Protein AF-A0A6N1MHT7-F1 (afdb_monomer_lite)

pLDDT: mean 70.95, std 18.11, range [33.97, 92.44]

Radius of gyration: 15.84 Å; chains: 1; bounding box: 40×37×51 Å

Foldseek 3Di:
DDDDDPDPVPPVQVVVDPDPPPPLQADDPLCPQLLVLVCVVVVWDWPDQDVVQRKTWTADPPQGIWIQTPRRGIDPSVSVSSVVVVVVCVVPPCVSSVVSNVVVVVVVPD

Organism: Acinetobacter lwoffii (NCBI:txid28090)

Sequence 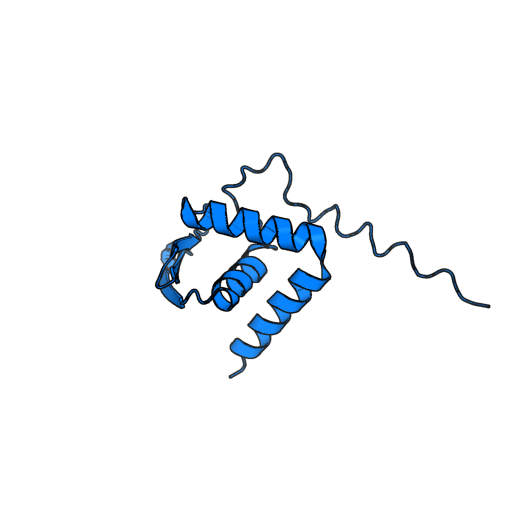(110 aa):
MQDAKIEQKGMTYFNHLPDPTKPVGSIDLTMRKAFFAFLLNDQYRILSVCKKKNMVTLVHPTRGQVTITSSEHLNAEGKKRYQVFFKVYFKQGSAFIKKLNSQIRVIQTS

Secondary structure (DSSP, 8-state):
-----SSSSSGGGGGGSPPTTS-TTB--HHHHHHHHHHHHHTT-EEEEEETTTTEEEEEETTTEEEEE-TTSBB-HHHHHHHHHHHHHHHHHTHHHHHHHHHHHHHHTT-

Structure (mmCIF, N/CA/C/O backbone):
data_AF-A0A6N1MHT7-F1
#
_entry.id   AF-A0A6N1MHT7-F1
#
loop_
_atom_site.group_PDB
_atom_site.id
_atom_site.type_symbol
_atom_site.label_atom_id
_atom_site.label_alt_id
_atom_site.label_comp_id
_atom_site.label_asym_id
_atom_site.label_entity_id
_atom_site.label_seq_id
_atom_site.pdbx_PDB_ins_code
_atom_site.Cartn_x
_atom_site.Cartn_y
_atom_site.Cartn_z
_atom_site.occupancy
_atom_site.B_iso_or_equiv
_atom_site.auth_seq_id
_atom_site.auth_comp_id
_atom_site.auth_asym_id
_atom_site.auth_atom_id
_atom_site.pdbx_PDB_model_num
ATOM 1 N N . MET A 1 1 ? -20.300 15.197 38.442 1.00 36.50 1 MET A N 1
ATOM 2 C CA . MET A 1 1 ? -20.693 15.107 37.020 1.00 36.50 1 MET A CA 1
ATOM 3 C C . MET A 1 1 ? -19.417 15.191 36.196 1.00 36.50 1 MET A C 1
ATOM 5 O O . MET A 1 1 ? -18.772 16.229 36.198 1.00 36.50 1 MET A O 1
ATOM 9 N N . GLN A 1 2 ? -18.966 14.054 35.664 1.00 41.59 2 GLN A N 1
ATOM 10 C CA . GLN A 1 2 ? -17.720 13.905 34.907 1.00 41.59 2 GLN A CA 1
ATOM 11 C C . GLN A 1 2 ? -18.066 13.870 33.420 1.00 41.59 2 GLN A C 1
ATOM 13 O O . GLN A 1 2 ? -18.477 12.824 32.945 1.00 41.59 2 GLN A O 1
ATOM 18 N N . ASP A 1 3 ? -17.886 14.967 32.692 1.00 37.75 3 ASP A N 1
ATOM 19 C CA . ASP A 1 3 ? -17.902 14.921 31.225 1.00 37.75 3 ASP A CA 1
ATOM 20 C C . ASP A 1 3 ? -17.069 16.076 30.659 1.00 37.75 3 ASP A C 1
ATOM 22 O O . ASP A 1 3 ? -17.557 17.123 30.253 1.00 37.75 3 ASP A O 1
ATOM 26 N N . ALA A 1 4 ? -15.751 15.910 30.739 1.00 38.19 4 ALA A N 1
ATOM 27 C CA . ALA A 1 4 ? -14.773 16.764 30.069 1.00 38.19 4 ALA A CA 1
ATOM 28 C C . ALA A 1 4 ? -13.534 15.917 29.752 1.00 38.19 4 ALA A C 1
ATOM 30 O O . ALA A 1 4 ? -12.442 16.122 30.280 1.00 38.19 4 ALA A O 1
ATOM 31 N N . LYS A 1 5 ? -13.723 14.856 28.960 1.00 38.56 5 LYS A N 1
ATOM 32 C CA . LYS A 1 5 ? -12.623 13.980 28.524 1.00 38.56 5 LYS A CA 1
ATOM 33 C C . LYS A 1 5 ? -12.740 13.579 27.059 1.00 38.56 5 LYS A C 1
ATOM 35 O O . LYS A 1 5 ? -12.367 12.479 26.664 1.00 38.56 5 LYS A O 1
ATOM 40 N N . ILE A 1 6 ? -13.228 14.492 26.236 1.00 43.16 6 ILE A N 1
ATOM 41 C CA . ILE A 1 6 ? -13.232 14.361 24.786 1.00 43.16 6 ILE A CA 1
ATOM 42 C C . ILE A 1 6 ? -12.725 15.707 24.294 1.00 43.16 6 ILE A C 1
ATOM 44 O O . ILE A 1 6 ? -13.520 16.617 24.243 1.00 43.16 6 ILE A O 1
ATOM 48 N N . GLU A 1 7 ? -11.413 15.869 24.085 1.00 37.69 7 GLU A N 1
ATOM 49 C CA . GLU A 1 7 ? -10.861 16.852 23.119 1.00 37.69 7 GLU A CA 1
ATOM 50 C C . GLU A 1 7 ? -9.323 16.926 23.071 1.00 37.69 7 GLU A C 1
ATOM 52 O O . GLU A 1 7 ? -8.772 17.527 22.159 1.00 37.69 7 GLU A O 1
ATOM 57 N N . GLN A 1 8 ? -8.575 16.223 23.931 1.00 38.97 8 GLN A N 1
ATOM 58 C CA . GLN A 1 8 ? -7.100 16.186 23.800 1.00 38.97 8 GLN A CA 1
ATOM 59 C C . GLN A 1 8 ? -6.540 15.024 22.957 1.00 38.97 8 GLN A C 1
ATOM 61 O O . GLN A 1 8 ? -5.348 14.987 22.659 1.00 38.97 8 GLN A O 1
ATOM 66 N N . LYS A 1 9 ? -7.373 14.075 22.511 1.00 42.41 9 LYS A N 1
ATOM 67 C CA . LYS A 1 9 ? -6.920 12.937 21.678 1.00 42.41 9 LYS A CA 1
ATOM 68 C C . LYS A 1 9 ? -6.832 13.243 20.175 1.00 42.41 9 LYS A C 1
ATOM 70 O O . LYS A 1 9 ? -6.406 12.372 19.421 1.00 42.41 9 LYS A O 1
ATOM 75 N N . GLY A 1 10 ? -7.226 14.443 19.739 1.00 37.16 10 GLY A N 1
ATOM 76 C CA . GLY A 1 10 ? -7.165 14.869 18.333 1.00 37.16 10 GLY A CA 1
ATOM 77 C C . GLY A 1 10 ? -5.820 15.472 17.910 1.00 37.16 10 GLY A C 1
ATOM 78 O O . GLY A 1 10 ? -5.436 15.353 16.751 1.00 37.16 10 GLY A O 1
ATOM 79 N N . MET A 1 11 ? -5.065 16.059 18.846 1.00 33.97 11 MET A N 1
ATOM 80 C CA . MET A 1 11 ? -3.823 16.791 18.542 1.00 33.97 11 MET A CA 1
ATOM 81 C C . MET A 1 11 ? -2.555 15.927 18.530 1.00 33.97 11 MET A C 1
ATOM 83 O O . MET A 1 11 ? -1.510 16.368 18.068 1.00 33.97 11 MET A O 1
ATOM 87 N N . THR A 1 12 ? -2.628 14.663 18.948 1.00 39.59 12 THR A N 1
ATOM 88 C CA . THR A 1 12 ? -1.490 13.722 18.901 1.00 39.59 12 THR A CA 1
ATOM 89 C C . THR A 1 12 ? -1.342 12.999 17.557 1.00 39.59 12 THR A C 1
ATOM 91 O O . THR A 1 12 ? -0.585 12.038 17.453 1.00 39.59 12 THR A O 1
ATOM 94 N N . TYR A 1 13 ? -2.043 13.450 16.511 1.00 42.47 13 TYR A N 1
ATOM 95 C CA . TYR A 1 13 ? -1.863 12.946 15.142 1.00 42.47 13 TYR A CA 1
ATOM 96 C C . TYR A 1 13 ? -1.232 13.968 14.193 1.00 42.47 13 TYR A C 1
ATOM 98 O O . TYR A 1 13 ? -0.786 13.579 13.116 1.00 42.47 13 TYR A O 1
ATOM 106 N N . PHE A 1 14 ? -1.110 15.237 14.606 1.00 37.19 14 PHE A N 1
ATOM 107 C CA . PHE A 1 14 ? -0.386 16.257 13.841 1.00 37.19 14 PHE A CA 1
ATOM 108 C C . PHE A 1 14 ? 1.130 16.006 13.801 1.00 37.19 14 PHE A C 1
ATOM 110 O O . PHE A 1 14 ? 1.763 16.303 12.796 1.00 37.19 14 PHE A O 1
ATOM 117 N N . ASN A 1 15 ? 1.691 15.335 14.814 1.00 42.34 15 ASN A N 1
ATOM 118 C CA . ASN A 1 15 ? 3.100 14.908 14.825 1.00 42.34 15 ASN A CA 1
ATOM 119 C C . ASN A 1 15 ? 3.386 13.670 13.947 1.00 42.34 15 ASN A C 1
ATOM 121 O O . ASN A 1 15 ? 4.537 13.271 13.804 1.00 42.34 15 ASN A O 1
ATOM 125 N N . HIS A 1 16 ? 2.349 13.049 13.373 1.00 47.25 16 HIS A N 1
ATOM 126 C CA . HIS A 1 16 ? 2.460 11.926 12.434 1.00 47.25 16 HIS A CA 1
ATOM 127 C C . HIS A 1 16 ? 1.839 12.253 11.068 1.00 47.25 16 HIS A C 1
ATOM 129 O O . HIS A 1 16 ? 1.529 11.343 10.292 1.00 47.25 16 HIS A O 1
ATOM 135 N N . LEU A 1 17 ? 1.634 13.540 10.759 1.00 47.84 17 LEU A N 1
ATOM 136 C CA . LEU A 1 17 ? 1.494 13.929 9.363 1.00 47.84 17 LEU A CA 1
ATOM 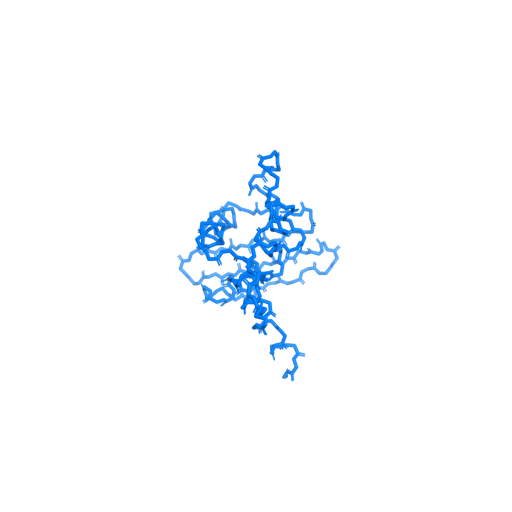137 C C . LEU A 1 17 ? 2.824 13.627 8.654 1.00 47.84 17 LEU A C 1
ATOM 139 O O . LEU A 1 17 ? 3.882 13.865 9.240 1.00 47.84 17 LEU A O 1
ATOM 143 N N . PRO A 1 18 ? 2.807 13.109 7.411 1.00 49.38 18 PRO A N 1
ATOM 144 C CA . PRO A 1 18 ? 3.999 13.184 6.583 1.00 49.38 18 PRO A CA 1
ATOM 145 C C . PRO A 1 18 ? 4.406 14.649 6.546 1.00 49.38 18 PRO A C 1
ATOM 147 O O . PRO A 1 18 ? 3.591 15.514 6.218 1.00 49.38 18 PRO A O 1
ATOM 150 N N . ASP A 1 19 ? 5.638 14.919 6.945 1.00 50.06 19 ASP A N 1
ATOM 151 C CA . ASP A 1 19 ? 6.172 16.259 6.852 1.00 50.06 19 ASP A CA 1
ATOM 152 C C . ASP A 1 19 ? 5.962 16.750 5.403 1.00 50.06 19 ASP A C 1
ATOM 154 O O . ASP A 1 19 ? 6.368 16.049 4.471 1.00 50.06 19 ASP A O 1
ATOM 158 N N . PRO A 1 20 ? 5.279 17.885 5.171 1.00 47.94 20 PRO A N 1
ATOM 159 C CA . PRO A 1 20 ? 5.025 18.382 3.821 1.00 47.94 20 PRO A CA 1
ATOM 160 C C . PRO A 1 20 ? 6.323 18.731 3.073 1.00 47.94 20 PRO A C 1
ATOM 162 O O . PRO A 1 20 ? 6.295 18.897 1.855 1.00 47.94 20 PRO A O 1
ATOM 165 N N . THR A 1 21 ? 7.459 18.809 3.777 1.00 51.28 21 THR A N 1
ATOM 166 C CA . THR A 1 21 ? 8.801 18.957 3.199 1.00 51.28 21 THR A CA 1
ATOM 167 C C . THR A 1 21 ? 9.414 17.624 2.762 1.00 51.28 21 THR A C 1
ATOM 169 O O . THR A 1 21 ? 10.329 17.620 1.934 1.00 51.28 21 THR A O 1
ATOM 172 N N . LYS A 1 22 ? 8.910 16.474 3.244 1.00 53.16 22 LYS A N 1
ATOM 173 C CA . LYS A 1 22 ? 9.346 15.166 2.743 1.00 53.16 22 LYS A CA 1
ATOM 174 C C . LYS A 1 22 ? 8.795 14.978 1.327 1.00 53.16 22 LYS A C 1
ATOM 176 O O . LYS A 1 22 ? 7.583 15.076 1.112 1.00 53.16 22 LYS A O 1
ATOM 181 N N . PRO A 1 23 ? 9.650 14.666 0.338 1.00 52.44 23 PRO A N 1
ATOM 182 C CA . PRO A 1 23 ? 9.187 14.441 -1.019 1.00 52.44 23 PRO A CA 1
ATOM 183 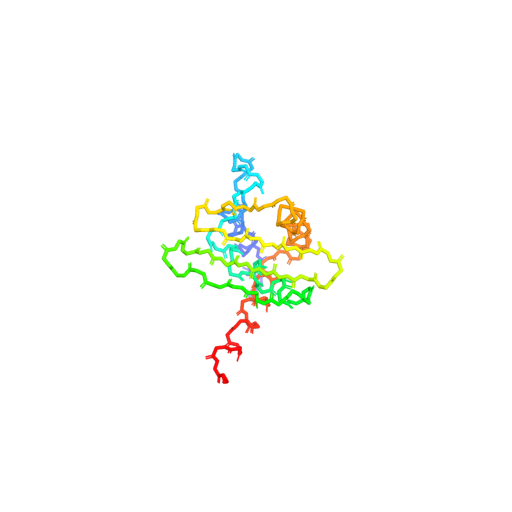C C . PRO A 1 23 ? 8.162 13.306 -1.008 1.00 52.44 23 PRO A C 1
ATOM 185 O O . PRO A 1 23 ? 8.409 12.252 -0.431 1.00 52.44 23 PRO A O 1
ATOM 188 N N . VAL A 1 24 ? 7.038 13.480 -1.711 1.00 54.81 24 VAL A N 1
ATOM 189 C CA . VAL A 1 24 ? 5.935 12.497 -1.869 1.00 54.81 24 VAL A CA 1
ATOM 190 C C . VAL A 1 24 ? 6.415 11.099 -2.329 1.00 54.81 24 VAL A C 1
ATOM 192 O O . VAL A 1 24 ? 5.663 10.127 -2.321 1.00 54.81 24 VAL A O 1
ATOM 195 N N . GLY A 1 25 ? 7.681 10.980 -2.738 1.00 54.91 25 GLY A N 1
ATOM 196 C CA . GLY A 1 25 ? 8.359 9.728 -3.043 1.00 54.91 25 GLY A CA 1
ATOM 197 C C . GLY A 1 25 ? 8.912 8.940 -1.854 1.00 54.91 25 GLY A C 1
ATOM 198 O O . GLY A 1 25 ? 9.332 7.816 -2.111 1.00 54.91 25 GLY A O 1
ATOM 199 N N . SER A 1 26 ? 8.916 9.485 -0.634 1.00 63.84 26 SER A N 1
ATOM 200 C CA . SER A 1 26 ? 9.445 8.845 0.577 1.00 63.84 26 SER A CA 1
ATOM 201 C C . SER A 1 26 ? 8.315 8.484 1.551 1.00 63.84 26 SER A C 1
ATOM 203 O O . SER A 1 26 ? 7.589 9.356 2.030 1.00 63.84 26 SER A O 1
ATOM 205 N N . ILE A 1 27 ? 8.130 7.189 1.825 1.00 69.56 27 ILE A N 1
ATOM 206 C CA . ILE A 1 27 ? 7.149 6.696 2.804 1.00 69.56 27 ILE A CA 1
ATOM 207 C C . ILE A 1 27 ? 7.723 6.704 4.212 1.00 69.56 27 ILE A C 1
ATOM 209 O O . ILE A 1 27 ? 8.668 5.968 4.471 1.00 69.56 27 ILE A O 1
ATOM 213 N N . ASP A 1 28 ? 7.052 7.394 5.134 1.00 71.25 28 ASP A N 1
ATOM 214 C CA . ASP A 1 28 ? 7.410 7.353 6.549 1.00 71.25 28 ASP A CA 1
ATOM 215 C C . ASP A 1 28 ? 7.356 5.922 7.107 1.00 71.25 28 ASP A C 1
ATOM 217 O O . ASP A 1 28 ? 6.400 5.176 6.862 1.00 71.25 28 ASP A O 1
ATOM 221 N N . LEU A 1 29 ? 8.358 5.538 7.900 1.00 68.75 29 LEU A N 1
ATOM 222 C CA . LEU A 1 29 ? 8.484 4.195 8.475 1.00 68.75 29 LEU A CA 1
ATOM 223 C C . LEU A 1 29 ? 7.210 3.734 9.211 1.00 68.75 29 LEU A C 1
ATOM 225 O O . LEU A 1 29 ? 6.826 2.562 9.127 1.00 68.75 29 LEU A O 1
ATOM 229 N N . THR A 1 30 ? 6.526 4.663 9.885 1.00 69.25 30 THR A N 1
ATOM 230 C CA . THR A 1 30 ? 5.283 4.408 10.632 1.00 69.25 30 THR A CA 1
ATOM 231 C C . THR A 1 30 ? 4.124 4.075 9.692 1.00 69.25 30 THR A C 1
ATOM 233 O O . THR A 1 30 ? 3.311 3.188 9.970 1.00 69.25 30 THR A O 1
ATOM 236 N N . MET A 1 31 ? 4.080 4.749 8.541 1.00 75.94 31 MET A N 1
ATOM 237 C CA . MET A 1 31 ? 3.061 4.568 7.509 1.00 75.94 31 MET A CA 1
ATOM 238 C C . MET A 1 31 ? 3.376 3.393 6.588 1.00 75.94 31 MET A C 1
ATOM 240 O O . MET A 1 31 ? 2.456 2.827 6.011 1.00 75.94 31 MET A O 1
ATOM 244 N N . ARG A 1 32 ? 4.641 2.964 6.482 1.00 78.62 32 ARG A N 1
ATOM 245 C CA . ARG A 1 32 ? 5.068 1.871 5.594 1.00 78.62 32 ARG A CA 1
ATOM 246 C C . ARG A 1 32 ? 4.292 0.579 5.834 1.00 78.62 32 ARG A C 1
ATOM 248 O O . ARG A 1 32 ? 3.872 -0.059 4.873 1.00 78.62 32 ARG A O 1
ATOM 255 N N . LYS A 1 33 ? 4.060 0.210 7.100 1.00 79.81 33 LYS A N 1
ATOM 256 C CA . LYS A 1 33 ? 3.263 -0.980 7.451 1.00 79.81 33 LYS A CA 1
ATOM 257 C C . LYS A 1 33 ? 1.806 -0.825 7.015 1.00 79.81 33 LYS A C 1
ATOM 259 O O . LYS A 1 33 ? 1.281 -1.694 6.329 1.00 79.81 33 LYS A O 1
ATOM 264 N N . ALA A 1 34 ? 1.175 0.298 7.345 1.00 82.31 34 ALA A N 1
ATOM 265 C CA . ALA A 1 34 ? -0.214 0.550 6.972 1.00 82.31 34 ALA A CA 1
ATOM 266 C C . ALA A 1 34 ? -0.395 0.658 5.451 1.00 82.31 34 ALA A C 1
ATOM 268 O O . ALA A 1 34 ? -1.337 0.102 4.898 1.00 82.31 34 ALA A O 1
ATOM 269 N N . PHE A 1 35 ? 0.540 1.302 4.758 1.00 85.19 35 PHE A N 1
ATOM 270 C CA . PHE A 1 35 ? 0.551 1.389 3.305 1.00 85.19 35 PHE A CA 1
ATOM 271 C C . PHE A 1 35 ? 0.722 0.013 2.656 1.00 85.19 35 PHE A C 1
ATOM 273 O O . PHE A 1 35 ? 0.034 -0.305 1.691 1.00 85.19 35 PHE A O 1
ATOM 280 N N . PHE A 1 36 ? 1.576 -0.844 3.215 1.00 85.12 36 PHE A N 1
ATOM 281 C CA . PHE A 1 36 ? 1.701 -2.224 2.759 1.00 85.12 36 PHE A CA 1
ATOM 282 C C . PHE A 1 36 ? 0.381 -2.999 2.910 1.00 85.12 36 PHE A C 1
ATOM 284 O O . PHE A 1 36 ? -0.070 -3.608 1.944 1.00 85.12 36 PHE A O 1
ATOM 291 N N . ALA A 1 37 ? -0.293 -2.904 4.065 1.00 84.69 37 ALA A N 1
ATOM 292 C CA . ALA A 1 37 ? -1.634 -3.478 4.246 1.00 84.69 37 ALA A CA 1
ATOM 293 C C . ALA A 1 37 ? -2.646 -2.920 3.241 1.00 84.69 37 ALA A C 1
ATOM 295 O O . ALA A 1 37 ? -3.472 -3.654 2.710 1.00 84.69 37 ALA A O 1
ATOM 296 N N . PHE A 1 38 ? -2.583 -1.614 2.980 1.00 88.44 38 PHE A N 1
ATOM 297 C CA . PHE A 1 38 ? -3.474 -0.953 2.040 1.00 88.44 38 PHE A CA 1
ATOM 298 C C . PHE A 1 38 ? -3.322 -1.519 0.627 1.00 88.44 38 PHE A C 1
ATOM 300 O O . PHE A 1 38 ? -4.326 -1.778 -0.027 1.00 88.44 38 PHE A O 1
ATOM 307 N N . LEU A 1 39 ? -2.090 -1.770 0.177 1.00 89.12 39 LEU A N 1
ATOM 308 C CA . LEU A 1 39 ? -1.844 -2.406 -1.117 1.00 89.12 39 LEU A CA 1
ATOM 309 C C . LEU A 1 39 ? -2.384 -3.838 -1.152 1.00 89.12 39 LEU A C 1
ATOM 311 O O . LEU A 1 39 ? -3.045 -4.204 -2.120 1.00 89.12 39 LEU A O 1
ATOM 315 N N . LEU A 1 40 ? -2.150 -4.631 -0.102 1.00 86.88 40 LEU A N 1
ATOM 316 C CA . LEU A 1 40 ? -2.694 -5.992 -0.018 1.00 86.88 40 LEU A CA 1
ATOM 317 C C . LEU A 1 40 ? -4.230 -5.996 -0.096 1.00 86.88 40 LEU A C 1
ATOM 319 O O . LEU A 1 40 ? -4.812 -6.822 -0.796 1.00 86.88 40 LEU A O 1
ATOM 323 N N . ASN A 1 41 ? -4.879 -5.029 0.557 1.00 86.38 41 ASN A N 1
ATOM 324 C CA . ASN A 1 41 ? -6.327 -4.843 0.490 1.00 86.38 41 ASN A CA 1
ATOM 325 C C . ASN A 1 41 ? -6.807 -4.356 -0.887 1.00 86.38 41 ASN A C 1
ATOM 327 O O . ASN A 1 41 ? -7.892 -4.736 -1.315 1.00 86.38 41 ASN A O 1
ATOM 331 N N . ASP A 1 42 ? -6.004 -3.563 -1.603 1.00 85.88 42 ASP A N 1
ATOM 332 C CA . ASP A 1 42 ? -6.246 -3.147 -2.998 1.00 85.88 42 ASP A CA 1
ATOM 333 C C . ASP A 1 42 ? -5.844 -4.252 -3.997 1.00 85.88 42 ASP A C 1
ATOM 335 O O . ASP A 1 42 ? -5.515 -3.952 -5.137 1.00 85.88 42 ASP A O 1
ATOM 339 N N . GLN A 1 43 ? -5.844 -5.525 -3.572 1.00 87.44 43 GLN A N 1
ATOM 340 C CA . GLN A 1 43 ? -5.567 -6.729 -4.372 1.00 87.44 43 GLN A CA 1
ATOM 341 C C . GLN A 1 43 ? -4.142 -6.849 -4.933 1.00 87.44 43 GLN A C 1
ATOM 343 O O . GLN A 1 43 ? -3.884 -7.667 -5.823 1.00 87.44 43 GLN A O 1
ATOM 348 N N . TYR A 1 44 ? -3.184 -6.080 -4.413 1.00 89.88 44 TYR A N 1
ATOM 349 C CA . TYR A 1 44 ? -1.785 -6.312 -4.746 1.00 89.88 44 TYR A CA 1
ATOM 350 C C . TYR A 1 44 ? -1.293 -7.604 -4.092 1.00 89.88 44 TYR A C 1
ATOM 352 O O . TYR A 1 44 ? -1.548 -7.877 -2.920 1.00 89.88 44 TYR A O 1
ATOM 360 N N . ARG A 1 45 ? -0.519 -8.387 -4.841 1.00 88.38 45 ARG A N 1
ATOM 361 C CA . ARG A 1 45 ? 0.156 -9.592 -4.353 1.00 88.38 45 ARG A CA 1
ATOM 362 C C . ARG A 1 45 ? 1.651 -9.359 -4.253 1.00 88.38 45 ARG A C 1
ATOM 364 O O . ARG A 1 45 ? 2.227 -8.637 -5.063 1.00 88.38 45 ARG A O 1
ATOM 371 N N . ILE A 1 46 ? 2.287 -9.980 -3.266 1.00 89.69 46 ILE A N 1
ATOM 372 C CA . ILE A 1 46 ? 3.743 -9.933 -3.116 1.00 89.69 46 ILE A CA 1
ATOM 373 C C . ILE A 1 46 ? 4.357 -10.721 -4.274 1.00 89.69 46 ILE A C 1
ATOM 375 O O . ILE A 1 46 ? 4.133 -11.921 -4.390 1.00 89.69 46 ILE A O 1
ATOM 379 N N . LEU A 1 47 ? 5.120 -10.038 -5.124 1.00 89.12 47 LEU A N 1
ATOM 380 C CA . LEU A 1 47 ? 5.853 -10.661 -6.224 1.00 89.12 47 LEU A CA 1
ATOM 381 C C . LEU A 1 47 ? 7.249 -11.090 -5.768 1.00 89.12 47 LEU A C 1
ATOM 383 O O . LEU A 1 47 ? 7.709 -12.177 -6.097 1.00 89.12 47 LEU A O 1
ATOM 387 N N . SER A 1 48 ? 7.941 -10.226 -5.018 1.00 86.88 48 SER A N 1
ATOM 388 C CA . SER A 1 48 ? 9.297 -10.505 -4.545 1.00 86.88 48 SER A CA 1
ATOM 389 C C . SER A 1 48 ? 9.635 -9.729 -3.276 1.00 86.88 48 SER A C 1
ATOM 391 O O . SER A 1 48 ? 9.211 -8.586 -3.089 1.00 86.88 48 SER A O 1
ATOM 393 N N . VAL A 1 49 ? 10.438 -10.350 -2.409 1.00 85.62 49 VAL A N 1
ATOM 394 C CA . VAL A 1 49 ? 10.968 -9.750 -1.180 1.00 85.62 49 VAL A CA 1
ATOM 395 C C . VAL A 1 49 ? 12.484 -9.909 -1.177 1.00 85.62 49 VAL A C 1
ATOM 397 O O . VAL A 1 49 ? 13.013 -11.001 -0.987 1.00 85.62 49 VAL A O 1
ATOM 400 N N . CYS A 1 50 ? 13.206 -8.806 -1.355 1.00 81.62 50 CYS A N 1
ATOM 401 C CA . CYS A 1 50 ? 14.660 -8.781 -1.283 1.00 81.62 50 CYS A CA 1
ATOM 402 C C . CYS A 1 50 ? 15.102 -8.290 0.099 1.00 81.62 50 CYS A C 1
ATOM 404 O O . CYS A 1 50 ? 15.193 -7.086 0.342 1.00 81.62 50 CYS A O 1
ATOM 406 N N . LYS A 1 51 ? 15.420 -9.227 1.003 1.00 77.00 51 LYS A N 1
ATOM 407 C CA . LYS A 1 51 ? 15.871 -8.908 2.371 1.00 77.00 51 LYS A CA 1
ATOM 408 C C . LYS A 1 51 ? 17.192 -8.126 2.393 1.00 77.00 51 LYS A C 1
ATOM 410 O O . LYS A 1 51 ? 17.307 -7.176 3.155 1.00 77.00 51 LYS A O 1
ATOM 415 N N . LYS A 1 52 ? 18.146 -8.450 1.504 1.00 79.00 52 LYS A N 1
ATOM 416 C CA . LYS A 1 52 ? 19.453 -7.759 1.414 1.00 79.00 52 LYS A CA 1
ATOM 417 C C . LYS A 1 52 ? 19.332 -6.261 1.116 1.00 79.00 52 LYS A C 1
ATOM 419 O O . LYS A 1 52 ? 20.110 -5.478 1.638 1.00 79.00 52 LYS A O 1
ATOM 424 N N . LYS A 1 53 ? 18.364 -5.867 0.281 1.00 75.81 53 LYS A N 1
ATOM 425 C CA . LYS A 1 53 ? 18.090 -4.458 -0.068 1.00 75.81 53 LYS A CA 1
ATOM 426 C C . LYS A 1 53 ? 16.877 -3.889 0.681 1.00 75.81 53 LYS A C 1
ATOM 428 O O . LYS A 1 53 ? 16.421 -2.791 0.368 1.00 75.81 53 LYS A O 1
ATOM 433 N N . ASN A 1 54 ? 16.328 -4.672 1.617 1.00 78.00 54 ASN A N 1
ATOM 434 C CA . ASN A 1 54 ? 15.076 -4.444 2.337 1.00 78.00 54 ASN A CA 1
ATOM 435 C C . ASN A 1 54 ? 13.980 -3.815 1.444 1.00 78.00 54 ASN A C 1
ATOM 437 O O . ASN A 1 54 ? 13.363 -2.789 1.748 1.00 78.00 54 ASN A O 1
ATOM 441 N N . MET A 1 55 ? 13.802 -4.455 0.285 1.00 84.31 55 MET A N 1
ATOM 442 C CA . MET A 1 55 ? 12.938 -4.043 -0.816 1.00 84.31 55 MET A CA 1
ATOM 443 C C . MET A 1 55 ? 11.825 -5.067 -1.005 1.00 84.31 55 MET A C 1
ATOM 445 O O . MET A 1 55 ? 12.081 -6.271 -1.015 1.00 84.31 55 MET A O 1
ATOM 449 N N . VAL A 1 56 ? 10.601 -4.588 -1.196 1.00 87.38 56 VAL A N 1
ATOM 450 C CA . VAL A 1 56 ? 9.436 -5.423 -1.491 1.00 87.38 56 VAL A CA 1
ATOM 451 C C . VAL A 1 56 ? 8.791 -4.945 -2.778 1.00 87.38 56 VAL A C 1
ATOM 453 O O . VAL A 1 56 ? 8.512 -3.756 -2.926 1.00 87.38 56 VAL A O 1
ATOM 456 N N . THR A 1 57 ? 8.532 -5.873 -3.689 1.00 89.56 57 THR A N 1
ATOM 457 C CA . THR A 1 57 ? 7.791 -5.621 -4.920 1.00 89.56 57 THR A CA 1
ATOM 458 C C . THR A 1 57 ? 6.444 -6.311 -4.830 1.00 89.56 57 THR A C 1
ATOM 460 O O . THR A 1 57 ? 6.362 -7.519 -4.599 1.00 89.56 57 THR A O 1
ATOM 463 N N . LEU A 1 58 ? 5.388 -5.531 -5.018 1.00 91.12 58 LEU A N 1
ATOM 464 C CA . LEU A 1 58 ? 4.023 -6.002 -5.132 1.00 91.12 58 LEU A CA 1
ATOM 465 C C . LEU A 1 58 ? 3.524 -5.796 -6.559 1.00 91.12 58 LEU A C 1
ATOM 467 O O . LEU A 1 58 ? 3.928 -4.851 -7.230 1.00 91.12 58 LEU A O 1
ATOM 471 N N . VAL A 1 59 ? 2.616 -6.648 -7.013 1.00 92.44 59 VAL A N 1
ATOM 472 C CA . VAL A 1 59 ? 2.003 -6.561 -8.337 1.00 92.44 59 VAL A CA 1
ATOM 473 C C . VAL A 1 59 ? 0.490 -6.608 -8.223 1.00 92.44 59 VAL A C 1
ATOM 475 O O . VAL A 1 59 ? -0.062 -7.392 -7.455 1.00 92.44 59 VAL A O 1
ATOM 478 N N . HIS A 1 60 ? -0.176 -5.768 -9.004 1.00 90.94 60 HIS A N 1
ATOM 479 C CA . HIS A 1 60 ? -1.609 -5.825 -9.229 1.00 90.94 60 HIS A CA 1
ATOM 480 C C . HIS A 1 60 ? -1.873 -6.285 -10.663 1.00 90.94 60 HIS A C 1
ATOM 482 O O . HIS A 1 60 ? -1.234 -5.750 -11.576 1.00 90.94 60 HIS A O 1
ATOM 488 N N . PRO A 1 61 ? -2.837 -7.193 -10.893 1.00 85.00 61 PRO A N 1
ATOM 489 C CA . PRO A 1 61 ? -3.095 -7.770 -12.215 1.00 85.00 61 PRO A CA 1
ATOM 490 C C . PRO A 1 61 ? -3.370 -6.719 -13.300 1.00 85.00 61 PRO A C 1
ATOM 492 O O . PRO A 1 61 ? -2.963 -6.899 -14.439 1.00 85.00 61 PRO A O 1
ATOM 495 N N . THR A 1 62 ? -4.013 -5.601 -12.947 1.00 87.75 62 THR A N 1
ATOM 496 C CA . THR A 1 62 ? -4.404 -4.554 -13.915 1.00 87.75 62 THR A CA 1
ATOM 497 C C . THR A 1 62 ? -3.698 -3.207 -13.751 1.00 87.75 62 THR A C 1
ATOM 499 O O . THR A 1 62 ? -3.812 -2.354 -14.624 1.00 87.75 62 THR A O 1
ATOM 502 N N . ARG A 1 63 ? -2.998 -2.966 -12.632 1.00 84.06 63 ARG A N 1
ATOM 503 C CA . ARG A 1 63 ? -2.437 -1.635 -12.299 1.00 84.06 63 ARG A CA 1
ATOM 504 C C . ARG A 1 63 ? -0.909 -1.608 -12.377 1.00 84.06 63 ARG A C 1
ATOM 506 O O . ARG A 1 63 ? -0.319 -0.537 -12.352 1.00 84.06 63 ARG A O 1
ATOM 513 N N . GLY A 1 64 ? -0.267 -2.771 -12.474 1.00 88.62 64 GLY A N 1
ATOM 514 C CA . GLY A 1 64 ? 1.184 -2.889 -12.554 1.00 88.62 64 GLY A CA 1
ATOM 515 C C . GLY A 1 64 ? 1.846 -3.111 -11.197 1.00 88.62 64 GLY A C 1
ATOM 516 O O . GLY A 1 64 ? 1.239 -3.629 -10.258 1.00 88.62 64 GLY A O 1
ATOM 517 N N . GLN A 1 65 ? 3.128 -2.765 -11.115 1.00 91.31 65 GLN A N 1
ATOM 518 C CA . GLN A 1 65 ? 3.995 -3.132 -9.997 1.00 91.31 65 GLN A CA 1
ATOM 519 C C . GLN A 1 65 ? 4.294 -1.937 -9.093 1.00 91.31 65 GLN A C 1
ATOM 521 O O . GLN A 1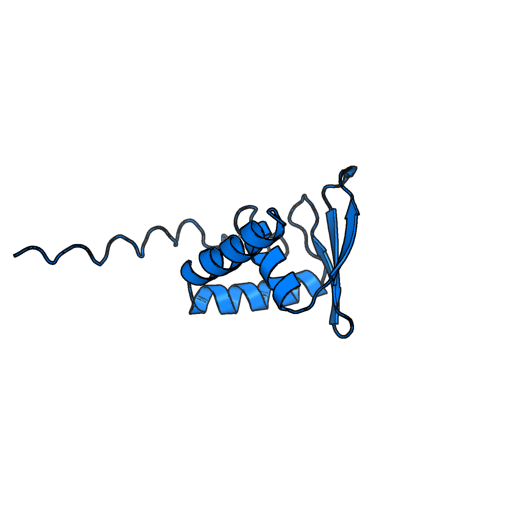 65 ? 4.564 -0.838 -9.571 1.00 91.31 65 GLN A O 1
ATOM 526 N N . VAL A 1 66 ? 4.306 -2.169 -7.785 1.00 89.62 66 VAL A N 1
ATOM 527 C CA . VAL A 1 66 ? 4.708 -1.214 -6.752 1.00 89.62 66 VAL A CA 1
ATOM 528 C C . VAL A 1 66 ? 5.952 -1.749 -6.065 1.00 89.62 66 VAL A C 1
ATOM 530 O O . VAL A 1 66 ? 5.925 -2.829 -5.483 1.00 89.62 66 VAL A O 1
ATOM 533 N N . THR A 1 67 ? 7.033 -0.977 -6.097 1.00 87.94 67 THR A N 1
ATOM 534 C CA . THR A 1 67 ? 8.277 -1.326 -5.402 1.00 87.94 67 THR A CA 1
ATOM 535 C C . THR A 1 67 ? 8.482 -0.383 -4.230 1.00 87.94 67 THR A C 1
ATOM 537 O O . THR A 1 67 ? 8.542 0.832 -4.414 1.00 87.94 67 THR A O 1
ATOM 540 N N . ILE A 1 68 ? 8.595 -0.958 -3.034 1.00 84.19 68 ILE A N 1
ATOM 541 C CA . ILE A 1 68 ? 8.836 -0.263 -1.771 1.00 84.19 68 ILE A CA 1
ATOM 542 C C . ILE A 1 68 ? 10.244 -0.610 -1.306 1.00 84.19 68 ILE A C 1
ATOM 544 O O . ILE A 1 68 ? 10.508 -1.735 -0.874 1.00 84.19 68 ILE A O 1
ATOM 548 N N . THR A 1 69 ? 11.152 0.354 -1.382 1.00 80.75 69 THR A N 1
ATOM 549 C CA . THR A 1 69 ? 12.541 0.177 -0.941 1.00 80.75 69 THR A CA 1
ATOM 550 C C . THR A 1 69 ? 12.726 0.553 0.527 1.00 80.75 69 THR A C 1
ATOM 552 O O . THR A 1 69 ? 11.853 1.153 1.156 1.00 80.75 69 THR A O 1
ATOM 555 N N . SER A 1 70 ? 13.872 0.175 1.094 1.00 68.81 70 SER A N 1
ATOM 556 C CA . SER A 1 70 ? 14.230 0.529 2.467 1.00 68.81 70 SER A CA 1
ATOM 557 C C . SER A 1 70 ? 14.528 2.009 2.657 1.00 68.81 70 SER A C 1
ATOM 559 O O . SER A 1 70 ? 14.299 2.531 3.740 1.00 68.81 70 SER A O 1
ATOM 561 N N . SER A 1 71 ? 14.996 2.669 1.600 1.00 67.56 71 SER A N 1
ATOM 562 C CA . SER A 1 71 ? 15.288 4.102 1.544 1.00 67.56 71 SER A CA 1
ATOM 563 C C . SER A 1 71 ? 14.022 4.951 1.399 1.00 67.56 71 SER A C 1
ATOM 565 O O . SER A 1 71 ? 14.068 6.035 0.836 1.00 67.56 71 SER A O 1
ATOM 567 N N . GLU A 1 72 ? 12.869 4.412 1.805 1.00 66.81 72 GLU A N 1
ATOM 568 C CA . GLU A 1 72 ? 11.546 5.035 1.712 1.00 66.81 72 GLU A CA 1
ATOM 569 C C . GLU A 1 72 ? 11.071 5.325 0.271 1.00 66.81 72 GLU A C 1
ATOM 571 O O . GLU A 1 72 ? 9.907 5.665 0.075 1.00 66.81 72 GLU A O 1
ATOM 576 N N . HIS A 1 73 ? 11.908 5.106 -0.750 1.00 74.19 73 HIS A N 1
ATOM 577 C CA . HIS A 1 73 ? 11.599 5.417 -2.140 1.00 74.19 73 HIS A CA 1
ATOM 578 C C . HIS A 1 73 ? 10.570 4.470 -2.761 1.00 74.19 73 HIS A C 1
ATOM 580 O O . HIS A 1 73 ? 10.708 3.238 -2.711 1.00 74.19 73 HIS A O 1
ATOM 586 N N . LEU A 1 74 ? 9.592 5.090 -3.427 1.00 81.38 74 LEU A N 1
ATOM 587 C CA . LEU A 1 74 ? 8.572 4.459 -4.259 1.00 81.38 74 LEU A CA 1
ATOM 588 C C . LEU A 1 74 ? 8.822 4.666 -5.754 1.00 81.38 74 LEU A C 1
ATOM 590 O O . LEU A 1 74 ? 9.216 5.749 -6.199 1.00 81.38 74 LEU A O 1
ATOM 594 N N . ASN A 1 75 ? 8.478 3.652 -6.547 1.00 86.00 75 ASN A N 1
ATOM 595 C CA . ASN A 1 75 ? 8.347 3.802 -7.996 1.00 86.00 75 ASN A CA 1
ATOM 596 C C . ASN A 1 75 ? 7.105 4.642 -8.375 1.00 86.00 75 ASN A C 1
ATOM 598 O O . ASN A 1 75 ? 6.291 4.999 -7.524 1.00 86.00 75 ASN A O 1
ATOM 602 N N . ALA A 1 76 ? 6.943 4.969 -9.662 1.00 84.19 76 ALA A N 1
ATOM 603 C CA . ALA A 1 76 ? 5.871 5.854 -10.135 1.00 84.19 76 ALA A CA 1
ATOM 604 C C . ALA A 1 76 ? 4.456 5.376 -9.748 1.00 84.19 76 ALA A C 1
ATOM 606 O O . ALA A 1 76 ? 3.650 6.179 -9.279 1.00 84.19 76 ALA A O 1
ATOM 607 N N . GLU A 1 77 ? 4.163 4.079 -9.883 1.00 85.19 77 GLU A N 1
ATOM 608 C CA . GLU A 1 77 ? 2.872 3.514 -9.459 1.00 85.19 77 GLU A CA 1
ATOM 609 C C . GLU A 1 77 ? 2.721 3.565 -7.932 1.00 85.19 77 GLU A C 1
ATOM 611 O O . GLU A 1 77 ? 1.683 3.981 -7.422 1.00 85.19 77 GLU A O 1
ATOM 616 N N . GLY A 1 78 ? 3.786 3.247 -7.191 1.00 85.19 78 GLY A N 1
ATOM 617 C CA . GLY A 1 78 ? 3.823 3.368 -5.738 1.00 85.19 78 GLY A CA 1
ATOM 618 C C . GLY A 1 78 ? 3.486 4.777 -5.259 1.00 85.19 78 GLY A C 1
ATOM 619 O O . GLY A 1 78 ? 2.665 4.926 -4.359 1.00 85.19 78 GLY A O 1
ATOM 620 N N . LYS A 1 79 ? 4.029 5.817 -5.907 1.00 84.56 79 LYS A N 1
ATOM 621 C CA . LYS A 1 79 ? 3.718 7.225 -5.599 1.00 84.56 79 LYS A CA 1
ATOM 622 C C . LYS A 1 79 ? 2.235 7.541 -5.799 1.00 84.56 79 LYS A C 1
ATOM 624 O O . LYS A 1 79 ? 1.627 8.163 -4.932 1.00 84.56 79 LYS A O 1
ATOM 629 N N . LYS A 1 80 ? 1.624 7.073 -6.897 1.00 85.44 80 LYS A N 1
ATOM 630 C CA . LYS A 1 80 ? 0.179 7.250 -7.148 1.00 85.44 80 LYS A CA 1
ATOM 631 C C . LYS A 1 80 ? -0.657 6.582 -6.057 1.00 85.44 80 LYS A C 1
ATOM 633 O O . LYS A 1 80 ? -1.557 7.206 -5.497 1.00 85.44 80 LYS A O 1
ATOM 638 N N . ARG A 1 81 ? -0.332 5.332 -5.710 1.00 85.94 81 ARG A N 1
ATOM 639 C CA . ARG A 1 81 ? -1.022 4.591 -4.640 1.00 85.94 81 ARG A CA 1
ATOM 640 C C . ARG A 1 81 ? -0.863 5.265 -3.291 1.00 85.94 81 ARG A C 1
ATOM 642 O O . ARG A 1 81 ? -1.821 5.336 -2.531 1.00 85.94 81 ARG A O 1
ATOM 649 N N . TYR A 1 82 ? 0.324 5.785 -3.012 1.00 84.94 82 TYR A N 1
ATOM 650 C CA . TYR A 1 82 ? 0.617 6.454 -1.756 1.00 84.94 82 TYR A CA 1
ATOM 651 C C . TYR A 1 82 ? -0.155 7.769 -1.611 1.00 84.94 82 TYR A C 1
ATOM 653 O O . TYR A 1 82 ? -0.685 8.050 -0.541 1.00 84.94 82 TYR A O 1
ATOM 661 N N . GLN A 1 83 ? -0.351 8.519 -2.700 1.00 82.56 83 GLN A N 1
ATOM 662 C CA . GLN A 1 83 ? -1.254 9.675 -2.698 1.00 82.56 83 GLN A CA 1
ATOM 663 C C . GLN A 1 83 ? -2.710 9.283 -2.413 1.00 82.56 83 GLN A C 1
ATOM 665 O O . GLN A 1 83 ? -3.395 9.972 -1.657 1.00 82.56 83 GLN A O 1
ATOM 670 N N . VAL A 1 84 ? -3.199 8.182 -2.996 1.00 85.19 84 VAL A N 1
ATOM 671 C CA . VAL A 1 84 ? -4.555 7.679 -2.713 1.00 85.19 84 VAL A CA 1
ATOM 672 C C . VAL A 1 84 ? -4.674 7.266 -1.248 1.00 85.19 84 VAL A C 1
ATOM 674 O O . VAL A 1 84 ? -5.601 7.702 -0.569 1.00 85.19 84 VAL A O 1
ATOM 677 N N . PHE A 1 85 ? -3.708 6.497 -0.743 1.00 84.75 85 PHE A N 1
ATOM 678 C CA . PHE A 1 85 ? -3.613 6.126 0.666 1.00 84.75 85 PHE A CA 1
ATOM 679 C C . PHE A 1 85 ? -3.658 7.361 1.572 1.00 84.75 85 PHE A C 1
ATOM 681 O O . PHE A 1 85 ? -4.442 7.394 2.518 1.00 84.75 85 PHE A O 1
ATOM 688 N N . PHE A 1 86 ? -2.903 8.411 1.237 1.00 79.38 86 PHE A N 1
ATOM 689 C CA . PHE A 1 86 ? -2.925 9.653 1.996 1.00 79.38 86 PHE A CA 1
ATOM 690 C C . PHE A 1 86 ? -4.270 10.355 1.965 1.00 79.38 86 PHE A C 1
ATOM 692 O O . PHE A 1 86 ? -4.741 10.781 3.013 1.00 79.38 86 PHE A O 1
ATOM 699 N N . LYS A 1 87 ? -4.930 10.448 0.809 1.00 80.88 87 LYS A N 1
ATOM 700 C CA . LYS A 1 87 ? -6.276 11.035 0.729 1.00 80.88 87 LYS A CA 1
ATOM 701 C C . LYS A 1 87 ? -7.271 10.289 1.618 1.00 80.88 87 LYS A C 1
ATOM 703 O O . LYS A 1 87 ? -8.101 10.920 2.267 1.00 80.88 87 LYS A O 1
ATOM 708 N N . VAL A 1 88 ? -7.185 8.959 1.668 1.00 81.81 88 VAL A N 1
ATOM 709 C CA . VAL A 1 88 ? -8.033 8.138 2.547 1.00 81.81 88 VAL A CA 1
ATOM 710 C C . VAL A 1 88 ? -7.675 8.367 4.017 1.00 81.81 88 VAL A C 1
ATOM 712 O O . VAL A 1 88 ? -8.573 8.544 4.839 1.00 81.81 88 VAL A O 1
ATOM 715 N N . TYR A 1 89 ? -6.382 8.434 4.337 1.00 80.62 89 TYR A N 1
ATOM 716 C CA . TYR A 1 89 ? -5.896 8.747 5.678 1.00 80.62 89 TYR A CA 1
ATOM 717 C C . TYR A 1 89 ? -6.342 10.135 6.152 1.00 80.62 89 TYR A C 1
ATOM 719 O O . TYR A 1 89 ? -6.848 10.245 7.259 1.00 80.62 89 TYR A O 1
ATOM 727 N N . PHE A 1 90 ? -6.257 11.178 5.325 1.00 74.56 90 PHE A N 1
ATOM 728 C CA . PHE A 1 90 ? -6.730 12.521 5.681 1.00 74.56 90 PHE A CA 1
ATOM 729 C C . PHE A 1 90 ? -8.232 12.559 5.985 1.00 74.56 90 PHE A C 1
ATOM 731 O O . PHE A 1 90 ? -8.661 13.326 6.839 1.00 74.56 90 PHE A O 1
ATOM 738 N N . LYS A 1 91 ? -9.033 11.715 5.322 1.00 78.19 91 LYS A N 1
ATOM 739 C CA . LYS A 1 91 ? -10.479 11.625 5.576 1.00 78.19 91 LYS A CA 1
ATOM 740 C C . LYS A 1 91 ? -10.830 10.839 6.840 1.00 78.19 91 LYS A C 1
ATOM 742 O O . LYS A 1 91 ? -11.785 11.190 7.518 1.00 78.19 91 LYS A O 1
ATOM 747 N N . GLN A 1 92 ? -10.115 9.751 7.124 1.00 78.69 92 GLN A N 1
ATOM 748 C CA . GLN A 1 92 ? -10.463 8.816 8.209 1.00 78.69 92 GLN A CA 1
ATOM 749 C C . GLN A 1 92 ? -9.577 8.947 9.458 1.00 78.69 92 GLN A C 1
ATOM 751 O O . GLN A 1 92 ? -9.870 8.365 10.503 1.00 78.69 92 GLN A O 1
ATOM 756 N N . GLY A 1 93 ? -8.470 9.674 9.353 1.00 75.38 93 GLY A N 1
ATOM 757 C CA . GLY A 1 93 ? -7.474 9.837 10.398 1.00 75.38 93 GLY A CA 1
ATOM 758 C C . GLY A 1 93 ? -6.831 8.522 10.841 1.00 75.38 93 GLY A C 1
ATOM 759 O O . GLY A 1 93 ? -6.707 7.537 10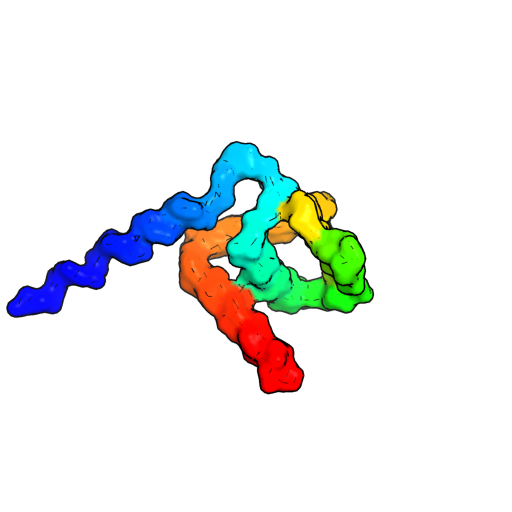.111 1.00 75.38 93 GLY A O 1
ATOM 760 N N . SER A 1 94 ? -6.413 8.495 12.099 1.00 73.88 94 SER A N 1
ATOM 761 C CA . SER A 1 94 ? -5.652 7.397 12.699 1.00 73.88 94 SER A CA 1
ATOM 762 C C . SER A 1 94 ? -6.422 6.091 12.894 1.00 73.88 94 SER A C 1
ATOM 764 O O . SER A 1 94 ? -5.804 5.027 12.994 1.00 73.88 94 SER A O 1
ATOM 766 N N . ALA A 1 95 ? -7.757 6.137 12.916 1.00 78.50 95 ALA A N 1
ATOM 767 C CA . ALA A 1 95 ? -8.596 4.942 12.979 1.00 78.50 95 ALA A CA 1
ATOM 768 C C . ALA A 1 95 ? -8.349 4.022 11.771 1.00 78.50 95 ALA A C 1
ATOM 770 O O . ALA A 1 95 ? -8.291 2.799 11.915 1.00 78.50 95 ALA A O 1
ATOM 771 N N . PHE A 1 96 ? -8.095 4.610 10.600 1.00 80.69 96 PHE A N 1
ATOM 772 C CA . PHE A 1 96 ? -7.747 3.882 9.383 1.00 80.69 96 PHE A CA 1
ATOM 773 C C . PHE A 1 96 ? -6.419 3.128 9.510 1.00 80.69 96 PHE A C 1
ATOM 775 O O . PHE A 1 96 ? -6.348 1.938 9.205 1.00 80.69 96 PHE A O 1
ATOM 782 N N . ILE A 1 97 ? -5.385 3.784 10.044 1.00 79.44 97 ILE A N 1
ATOM 783 C CA . ILE A 1 97 ? -4.069 3.171 10.281 1.00 79.44 97 ILE A CA 1
ATOM 784 C C . ILE A 1 97 ? -4.180 2.015 11.277 1.00 79.44 97 ILE A C 1
ATOM 786 O O . ILE A 1 97 ? -3.613 0.947 11.050 1.00 79.44 97 ILE A O 1
ATOM 790 N N . LYS A 1 98 ? -4.962 2.186 12.352 1.00 77.56 98 LYS A N 1
ATOM 791 C CA . LYS A 1 98 ? -5.232 1.111 13.320 1.00 77.56 98 LYS A CA 1
ATOM 792 C C . LYS A 1 98 ? -5.936 -0.077 12.666 1.00 77.56 98 LYS A C 1
ATOM 794 O O . LYS A 1 98 ? -5.514 -1.211 12.881 1.00 77.56 98 LYS A O 1
ATOM 799 N N . LYS A 1 99 ? -6.947 0.172 11.827 1.00 80.88 99 LYS A N 1
ATOM 800 C CA . LYS A 1 99 ? -7.667 -0.875 11.086 1.00 80.88 99 LYS A CA 1
ATOM 801 C C . LYS A 1 99 ? -6.736 -1.651 10.151 1.00 80.88 99 LYS A C 1
ATOM 803 O O . LYS A 1 99 ? -6.802 -2.875 10.096 1.00 80.88 99 LYS A O 1
ATOM 808 N N . LEU A 1 100 ? -5.857 -0.959 9.431 1.00 82.00 100 LEU A N 1
ATOM 809 C CA . LEU A 1 100 ? -4.876 -1.577 8.534 1.00 82.00 100 LEU A CA 1
ATOM 810 C C . LEU A 1 100 ? -3.831 -2.401 9.298 1.00 82.00 100 LEU A C 1
ATOM 812 O O . LEU A 1 100 ? -3.577 -3.554 8.958 1.00 82.00 100 LEU A O 1
ATOM 816 N N . ASN A 1 101 ? -3.280 -1.853 10.380 1.00 74.06 101 ASN A N 1
ATOM 817 C CA . ASN A 1 101 ? -2.301 -2.558 11.209 1.00 74.06 101 ASN A CA 1
ATOM 818 C C . ASN A 1 101 ? -2.902 -3.781 11.921 1.00 74.06 101 ASN A C 1
ATOM 820 O O . ASN A 1 101 ? -2.218 -4.792 12.074 1.00 74.06 101 ASN A O 1
ATOM 824 N N . SER A 1 102 ? -4.175 -3.718 12.326 1.00 76.06 102 SER A N 1
ATOM 825 C CA . SER A 1 102 ? -4.882 -4.869 12.900 1.00 76.06 102 SER A CA 1
ATOM 826 C C . SER A 1 102 ? -5.003 -6.019 11.900 1.00 76.06 102 SER A C 1
ATOM 828 O O . SER A 1 102 ? -4.847 -7.171 12.288 1.00 76.06 102 SER A O 1
ATOM 830 N N . GLN A 1 103 ? -5.228 -5.722 10.618 1.00 70.75 103 GLN A N 1
ATOM 831 C CA . 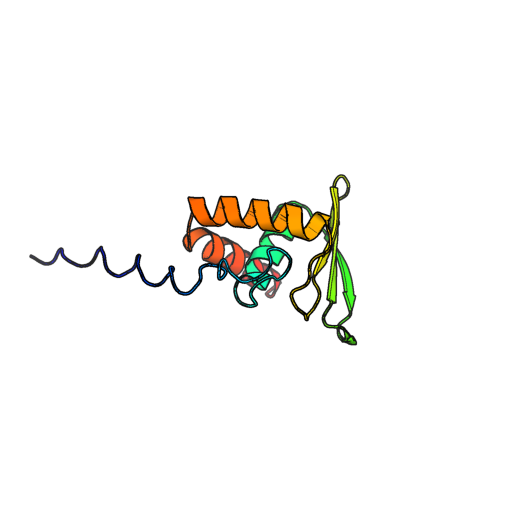GLN A 1 103 ? -5.323 -6.744 9.569 1.00 70.75 103 GLN A CA 1
ATOM 832 C C . GLN A 1 103 ? -3.981 -7.445 9.319 1.00 70.75 103 GLN A C 1
ATOM 834 O O . GLN A 1 103 ? -3.959 -8.650 9.102 1.00 70.75 103 GLN A O 1
ATOM 839 N N . ILE A 1 104 ? -2.853 -6.733 9.436 1.00 66.69 104 ILE A N 1
ATOM 840 C CA . ILE A 1 104 ? -1.518 -7.352 9.335 1.00 66.69 104 ILE A CA 1
ATOM 841 C C . ILE A 1 104 ? -1.275 -8.354 10.468 1.00 66.69 104 ILE A C 1
ATOM 843 O O . ILE A 1 104 ? -0.708 -9.416 10.219 1.00 66.69 104 ILE A O 1
ATOM 847 N N . ARG A 1 105 ? -1.681 -8.032 11.707 1.00 57.53 105 ARG A N 1
ATOM 848 C CA . ARG A 1 105 ? -1.464 -8.929 12.855 1.00 57.53 105 ARG A CA 1
ATOM 849 C C . ARG A 1 105 ? -2.152 -10.276 12.671 1.00 57.53 105 ARG A C 1
ATOM 851 O O . ARG A 1 105 ? -1.548 -11.281 13.010 1.00 57.53 105 ARG A O 1
ATOM 858 N N . VAL A 1 106 ? -3.354 -10.290 12.093 1.00 50.34 106 VAL A N 1
ATOM 859 C CA . VAL A 1 106 ? -4.105 -11.530 11.834 1.00 50.34 106 VAL A CA 1
ATOM 860 C C . VAL A 1 106 ? -3.350 -12.448 10.866 1.00 50.34 106 VAL A C 1
ATOM 862 O O . VAL A 1 106 ? -3.320 -13.654 11.070 1.00 50.34 106 VAL A O 1
ATOM 865 N N . ILE A 1 107 ? -2.670 -11.881 9.865 1.00 47.41 107 ILE A N 1
ATOM 866 C CA . ILE A 1 107 ? -1.944 -12.645 8.836 1.00 47.41 107 ILE A CA 1
ATOM 867 C C . ILE A 1 107 ? -0.616 -13.224 9.365 1.00 47.41 107 ILE A C 1
ATOM 869 O O . ILE A 1 107 ? -0.117 -14.197 8.817 1.00 47.41 107 ILE A O 1
ATOM 873 N N . GLN A 1 108 ? -0.026 -12.661 10.427 1.00 44.12 108 GLN A N 1
ATOM 874 C CA . GLN A 1 108 ? 1.221 -13.181 11.017 1.00 44.12 108 GLN A CA 1
ATOM 875 C C . GLN A 1 108 ? 1.009 -14.328 12.021 1.00 44.12 108 GLN A C 1
ATOM 877 O O . GLN A 1 108 ? 1.990 -14.911 12.476 1.00 44.12 108 GLN A O 1
ATOM 882 N N . THR A 1 109 ? -0.239 -14.636 12.380 1.00 36.16 109 THR A N 1
ATOM 883 C CA . THR A 1 109 ? -0.604 -15.647 13.391 1.00 36.16 109 THR A CA 1
ATOM 884 C C . THR A 1 109 ? -1.349 -16.862 12.823 1.00 36.16 109 THR A C 1
ATOM 886 O O . THR A 1 109 ? -1.948 -17.606 13.594 1.00 36.16 109 THR A O 1
ATOM 889 N N . SER A 1 110 ? -1.342 -17.078 11.505 1.00 35.56 110 SER A N 1
ATOM 890 C CA . SER A 1 110 ? -1.911 -18.277 10.864 1.00 35.56 110 SER A CA 1
ATOM 891 C C . SER A 1 110 ? -0.882 -19.016 10.029 1.00 35.56 110 SER A C 1
ATOM 893 O O . SER A 1 110 ? -0.015 -18.335 9.437 1.00 35.56 110 SER A O 1
#